Protein AF-A0A4Q3SUB9-F1 (afdb_monomer_lite)

Structure (mmCIF, N/CA/C/O backbone):
data_AF-A0A4Q3SUB9-F1
#
_entry.id   AF-A0A4Q3SUB9-F1
#
loop_
_atom_site.group_PDB
_atom_site.id
_atom_site.type_symbol
_atom_site.label_atom_id
_atom_site.label_alt_id
_atom_site.label_comp_id
_atom_site.label_asym_id
_atom_site.label_entity_id
_atom_site.label_seq_id
_atom_site.pdbx_PDB_ins_code
_atom_site.Cartn_x
_atom_site.Cartn_y
_atom_site.Cartn_z
_atom_site.occupancy
_atom_site.B_iso_or_equiv
_atom_site.auth_seq_id
_atom_site.auth_comp_id
_atom_site.auth_asym_id
_atom_site.auth_atom_id
_atom_site.pdbx_PDB_model_num
ATOM 1 N N . MET A 1 1 ? 3.996 51.047 48.236 1.00 45.16 1 MET A N 1
ATOM 2 C CA . MET A 1 1 ? 3.814 51.320 46.788 1.00 45.16 1 MET A CA 1
ATOM 3 C C . MET A 1 1 ? 5.138 50.957 46.122 1.00 45.16 1 MET A C 1
ATOM 5 O O . MET A 1 1 ? 6.126 51.558 46.493 1.00 45.16 1 MET A O 1
ATOM 9 N N . LYS A 1 2 ? 5.307 49.966 45.251 1.00 44.19 2 LYS A N 1
ATOM 10 C CA . LYS A 1 2 ? 4.454 49.430 44.190 1.00 44.19 2 LYS A CA 1
ATOM 11 C C . LYS A 1 2 ? 4.732 47.926 44.026 1.00 44.19 2 LYS A C 1
ATOM 13 O O . LYS A 1 2 ? 5.796 47.436 44.383 1.00 44.19 2 LYS A O 1
ATOM 18 N N . ASN A 1 3 ? 3.721 47.244 43.515 1.00 47.84 3 ASN A N 1
ATOM 19 C CA . ASN A 1 3 ? 3.549 45.801 43.429 1.00 47.84 3 ASN A CA 1
ATOM 20 C C . ASN A 1 3 ? 4.679 45.105 42.651 1.00 47.84 3 ASN A C 1
ATOM 22 O O . ASN A 1 3 ? 4.920 45.444 41.493 1.00 47.84 3 ASN A O 1
ATOM 26 N N . PHE A 1 4 ? 5.301 44.083 43.245 1.00 48.88 4 PHE A N 1
ATOM 27 C CA . PHE A 1 4 ? 6.042 43.079 42.483 1.00 48.88 4 PHE A CA 1
ATOM 28 C C . PHE A 1 4 ? 5.026 42.153 41.811 1.00 48.88 4 PHE A C 1
ATOM 30 O O . PHE A 1 4 ? 4.472 41.246 42.428 1.00 48.88 4 PHE A O 1
ATOM 37 N N . LEU A 1 5 ? 4.733 42.443 40.546 1.00 51.50 5 LEU A N 1
ATOM 38 C CA . LEU A 1 5 ? 3.922 41.597 39.684 1.00 51.50 5 LEU A CA 1
ATOM 39 C C . LEU A 1 5 ? 4.779 40.389 39.274 1.00 51.50 5 LEU A C 1
ATOM 41 O O . LEU A 1 5 ? 5.570 40.468 38.337 1.00 51.50 5 LEU A O 1
ATOM 45 N N . PHE A 1 6 ? 4.661 39.278 40.002 1.00 51.97 6 PHE A N 1
ATOM 46 C CA . PHE A 1 6 ? 5.194 37.993 39.552 1.00 51.97 6 PHE A CA 1
ATOM 47 C C . PHE A 1 6 ? 4.320 37.507 38.389 1.00 51.97 6 PHE A C 1
ATOM 49 O O . PHE A 1 6 ? 3.254 36.926 38.587 1.00 51.97 6 PHE A O 1
ATOM 56 N N . ALA A 1 7 ? 4.738 37.800 37.159 1.00 54.34 7 ALA A N 1
ATOM 57 C CA . ALA A 1 7 ? 4.148 37.202 35.973 1.00 54.34 7 ALA A CA 1
ATOM 58 C C . ALA A 1 7 ? 4.560 35.723 35.929 1.00 54.34 7 ALA A C 1
ATOM 60 O O . ALA A 1 7 ? 5.681 35.385 35.553 1.00 54.34 7 ALA A O 1
ATOM 61 N N . ALA A 1 8 ? 3.660 34.837 36.355 1.00 55.38 8 ALA A N 1
ATOM 62 C CA . ALA A 1 8 ? 3.804 33.406 36.142 1.00 55.38 8 ALA A CA 1
ATOM 63 C C . ALA A 1 8 ? 3.667 33.124 34.639 1.00 55.38 8 ALA A C 1
ATOM 65 O O . ALA A 1 8 ? 2.566 33.060 34.093 1.00 55.38 8 ALA A O 1
ATOM 66 N N . LEU A 1 9 ? 4.802 32.997 33.955 1.00 53.88 9 LEU A N 1
ATOM 67 C CA . LEU A 1 9 ? 4.865 32.554 32.570 1.00 53.88 9 LEU A CA 1
ATOM 68 C C . LEU A 1 9 ? 4.536 31.052 32.535 1.00 53.88 9 LEU A C 1
ATOM 70 O O . LEU A 1 9 ? 5.416 30.210 32.700 1.00 53.88 9 LEU A O 1
ATOM 74 N N . MET A 1 10 ? 3.260 30.698 32.354 1.00 56.66 10 MET A N 1
ATOM 75 C CA . MET A 1 10 ? 2.884 29.332 31.982 1.00 56.66 10 MET A CA 1
ATOM 76 C C . MET A 1 10 ? 3.443 29.052 30.582 1.00 56.66 10 MET A C 1
ATOM 78 O O . MET A 1 10 ? 2.867 29.469 29.577 1.00 56.66 10 MET A O 1
ATOM 82 N N . LEU A 1 11 ? 4.570 28.341 30.503 1.00 53.56 11 LEU A N 1
ATOM 83 C CA . LEU A 1 11 ? 4.980 27.685 29.267 1.00 53.56 11 LEU A CA 1
ATOM 84 C C . LEU A 1 11 ? 3.947 26.602 28.942 1.00 53.56 11 LEU A C 1
ATOM 86 O O . LEU A 1 11 ? 3.984 25.499 29.486 1.00 53.56 11 LEU A O 1
ATOM 90 N N . ILE A 1 12 ? 3.022 26.911 28.035 1.00 61.25 12 ILE A N 1
ATOM 91 C CA . ILE A 1 12 ? 2.231 25.888 27.355 1.00 61.25 12 ILE A CA 1
ATOM 92 C C . ILE A 1 12 ? 3.190 25.189 26.394 1.00 61.25 12 ILE A C 1
ATOM 94 O O . ILE A 1 12 ? 3.400 25.627 25.262 1.00 61.25 12 ILE A O 1
ATOM 98 N N . VAL A 1 13 ? 3.814 24.109 26.859 1.00 59.62 13 VAL A N 1
ATOM 99 C CA . VAL A 1 13 ? 4.538 23.196 25.979 1.00 59.62 13 VAL A CA 1
ATOM 100 C C . VAL A 1 13 ? 3.480 22.483 25.145 1.00 59.62 13 VAL A C 1
ATOM 102 O O . VAL A 1 13 ? 2.896 21.486 25.565 1.00 59.62 13 VAL A O 1
ATOM 105 N N . ASN A 1 14 ? 3.192 23.015 23.958 1.00 51.56 14 ASN A N 1
ATOM 106 C CA . ASN A 1 14 ? 2.494 22.251 22.936 1.00 51.56 14 ASN A CA 1
ATOM 107 C C . ASN A 1 14 ? 3.422 21.108 22.541 1.00 51.56 14 ASN A C 1
ATOM 109 O O . ASN A 1 14 ? 4.296 21.268 21.692 1.00 51.56 14 ASN A O 1
ATOM 113 N N . ALA A 1 15 ? 3.258 19.959 23.187 1.00 58.09 15 ALA A N 1
ATOM 114 C CA . ALA A 1 15 ? 3.951 18.755 22.792 1.00 58.09 15 ALA A CA 1
ATOM 115 C C . ALA A 1 15 ? 3.359 18.293 21.452 1.00 58.09 15 ALA A C 1
ATOM 117 O O . ALA A 1 15 ? 2.394 17.521 21.385 1.00 58.09 15 ALA A O 1
ATOM 118 N N . LEU A 1 16 ? 3.912 18.841 20.370 1.00 58.25 16 LEU A N 1
ATOM 119 C CA . LEU A 1 16 ? 3.808 18.320 19.016 1.00 58.25 16 LEU A CA 1
ATOM 120 C C . LEU A 1 16 ? 4.454 16.932 19.018 1.00 58.25 16 LEU A C 1
ATOM 122 O O . LEU A 1 16 ? 5.624 16.764 18.701 1.00 58.25 16 LEU A O 1
ATOM 126 N N . HIS A 1 17 ? 3.689 15.932 19.445 1.00 62.91 17 HIS A N 1
ATOM 127 C CA . HIS A 1 17 ? 4.081 14.541 19.310 1.00 62.91 17 HIS A CA 1
ATOM 128 C C . HIS A 1 17 ? 3.865 14.138 17.855 1.00 62.91 17 HIS A C 1
ATOM 130 O O . HIS A 1 17 ? 2.726 13.929 17.423 1.00 62.91 17 HIS A O 1
ATOM 136 N N . SER A 1 18 ? 4.959 14.071 17.101 1.00 70.94 18 SER A N 1
ATOM 137 C CA . SER A 1 18 ? 4.983 13.393 15.809 1.00 70.94 18 SER A CA 1
ATOM 138 C C . SER A 1 18 ? 4.645 11.916 16.000 1.00 70.94 18 SER A C 1
ATOM 140 O O . SER A 1 18 ? 4.958 11.319 17.032 1.00 70.94 18 SER A O 1
ATOM 142 N N . GLN A 1 19 ? 3.982 11.325 15.009 1.00 80.56 19 GLN A N 1
ATOM 143 C CA . GLN A 1 19 ? 3.712 9.894 15.015 1.00 80.56 19 GLN A CA 1
ATOM 144 C C . GLN A 1 19 ? 5.038 9.123 15.027 1.00 80.56 19 GLN A C 1
ATOM 146 O O . GLN A 1 19 ? 5.918 9.386 14.210 1.00 80.56 19 GLN A O 1
ATOM 151 N N . VAL A 1 20 ? 5.176 8.171 15.951 1.00 84.00 20 VAL A N 1
ATOM 152 C CA . VAL A 1 20 ? 6.322 7.258 15.964 1.00 84.00 20 VAL A CA 1
ATOM 153 C C . VAL A 1 20 ? 6.220 6.338 14.750 1.00 84.00 20 VAL A C 1
ATOM 155 O O . VAL A 1 20 ? 5.158 5.771 14.479 1.00 84.00 20 VAL A O 1
ATOM 158 N N . LEU A 1 21 ? 7.322 6.194 14.016 1.00 91.06 21 LEU A N 1
ATOM 159 C CA . LEU A 1 21 ? 7.384 5.369 12.814 1.00 91.06 21 LEU A CA 1
ATOM 160 C C . LEU A 1 21 ? 7.604 3.903 13.200 1.00 91.06 21 LEU A C 1
ATOM 162 O O . LEU A 1 21 ? 8.727 3.415 13.244 1.00 91.06 21 LEU A O 1
ATOM 166 N N . ILE A 1 22 ? 6.514 3.218 13.543 1.00 93.75 22 ILE A N 1
ATOM 167 C CA . ILE A 1 22 ? 6.504 1.773 13.805 1.00 93.75 22 ILE A CA 1
ATOM 168 C C . ILE A 1 22 ? 6.035 1.053 12.541 1.00 93.75 22 ILE A C 1
ATOM 170 O O . ILE A 1 22 ? 4.994 1.411 11.987 1.00 93.75 22 ILE A O 1
ATOM 174 N N . HIS A 1 23 ? 6.762 0.019 12.124 1.00 96.12 23 HIS A N 1
ATOM 175 C CA . HIS A 1 23 ? 6.397 -0.823 10.987 1.00 96.12 23 HIS A CA 1
ATOM 176 C C . HIS A 1 23 ? 5.861 -2.176 11.468 1.00 96.12 23 HIS A C 1
ATOM 178 O O . HIS A 1 23 ? 6.564 -2.947 12.123 1.00 96.12 23 HIS A O 1
ATOM 184 N N . ALA A 1 24 ? 4.597 -2.468 11.171 1.00 96.50 24 ALA A N 1
ATOM 185 C CA . ALA A 1 24 ? 3.970 -3.755 11.443 1.00 96.50 24 ALA A CA 1
ATOM 186 C C . ALA A 1 24 ? 4.285 -4.733 10.299 1.00 96.50 24 ALA A C 1
ATOM 188 O O . ALA A 1 24 ? 3.457 -4.953 9.415 1.00 96.50 24 ALA A O 1
ATOM 189 N N . HIS A 1 25 ? 5.499 -5.294 10.330 1.00 95.06 25 HIS A N 1
ATOM 190 C CA . HIS A 1 25 ? 5.970 -6.275 9.346 1.00 95.06 25 HIS A CA 1
ATOM 191 C C . HIS A 1 25 ? 5.124 -7.544 9.402 1.00 95.06 25 HIS A C 1
ATOM 193 O O . HIS A 1 25 ? 4.857 -8.071 10.498 1.00 95.06 25 HIS A O 1
ATOM 199 N N . ASN A 1 26 ? 4.739 -8.034 8.223 1.00 96.31 26 ASN A N 1
ATOM 200 C CA . ASN A 1 26 ? 3.850 -9.180 8.049 1.00 96.31 26 ASN A CA 1
ATOM 201 C C . ASN A 1 26 ? 2.645 -9.095 8.992 1.00 96.31 26 ASN A C 1
ATOM 203 O O . ASN A 1 26 ? 2.400 -9.983 9.817 1.00 96.31 26 ASN A O 1
ATOM 207 N N . ASP A 1 27 ? 1.921 -7.973 8.943 1.00 98.00 27 ASP A N 1
ATOM 208 C CA . ASP A 1 27 ? 0.797 -7.715 9.847 1.00 98.00 27 ASP A CA 1
ATOM 209 C C . ASP A 1 27 ? -0.276 -8.817 9.746 1.00 98.00 27 ASP A C 1
ATOM 211 O O . ASP A 1 27 ? -0.899 -9.205 10.735 1.00 98.00 27 ASP A O 1
ATOM 215 N N . TYR A 1 28 ? -0.408 -9.409 8.563 1.00 96.62 28 TYR A N 1
ATOM 216 C CA . TYR A 1 28 ? -1.311 -10.514 8.280 1.00 96.62 28 TYR A CA 1
ATOM 217 C C . TYR A 1 28 ? -1.002 -11.786 9.090 1.00 96.62 28 TYR A C 1
ATOM 219 O O . TYR A 1 28 ? -1.871 -12.646 9.223 1.00 96.62 28 TYR A O 1
ATOM 227 N N . GLU A 1 29 ? 0.194 -11.938 9.654 1.00 96.25 29 GLU A N 1
ATOM 228 C CA . GLU A 1 29 ? 0.547 -13.069 10.524 1.00 96.25 29 GLU A CA 1
ATOM 229 C C . GLU A 1 29 ? 0.180 -12.836 11.994 1.00 96.25 29 GLU A C 1
ATOM 231 O O . GLU A 1 29 ? 0.288 -13.746 12.819 1.00 96.25 29 GLU A O 1
ATOM 236 N N . LYS A 1 30 ? -0.239 -11.619 12.361 1.00 95.44 30 LYS A N 1
ATOM 237 C CA . LYS A 1 30 ? -0.593 -11.303 13.748 1.00 95.44 30 LYS A CA 1
ATOM 238 C C . LYS A 1 30 ? -1.980 -11.851 14.092 1.00 95.44 30 LYS A C 1
ATOM 240 O O . LYS A 1 30 ? -2.798 -12.150 13.231 1.00 95.44 30 LYS A O 1
ATOM 245 N N . LYS A 1 31 ? -2.263 -11.950 15.396 1.00 94.06 31 LYS A N 1
ATOM 246 C CA . LYS A 1 31 ? -3.535 -12.485 15.918 1.00 94.06 31 LYS A CA 1
ATOM 247 C C . LYS A 1 31 ? -4.762 -11.667 15.494 1.00 94.06 31 LYS A C 1
ATOM 249 O O . LYS A 1 31 ? -5.818 -12.237 15.250 1.00 94.06 31 LYS A O 1
ATOM 254 N N . GLU A 1 32 ? -4.622 -10.344 15.442 1.00 96.25 32 GLU A N 1
ATOM 255 C CA . GLU A 1 32 ? -5.666 -9.410 15.004 1.00 96.25 32 GLU A CA 1
ATOM 256 C C . GLU A 1 32 ? -5.075 -8.477 13.929 1.00 96.25 32 GLU A C 1
ATOM 258 O O . GLU A 1 32 ? -4.724 -7.335 14.259 1.00 96.25 32 GLU A O 1
ATOM 263 N N . PRO A 1 33 ? -4.900 -8.953 12.676 1.00 97.31 33 PRO A N 1
ATOM 264 C CA . PRO A 1 33 ? -4.365 -8.138 11.587 1.00 97.31 33 PRO A CA 1
ATOM 265 C C . PRO A 1 33 ? -5.158 -6.843 11.432 1.00 97.31 33 PRO A C 1
ATOM 267 O O . PRO A 1 33 ? -6.360 -6.808 11.715 1.00 97.31 33 PRO A O 1
ATOM 270 N N . LEU A 1 34 ? -4.475 -5.781 11.013 1.00 98.56 34 LEU A N 1
ATOM 271 C CA . LEU A 1 34 ? -4.928 -4.395 10.935 1.00 98.56 34 LEU A CA 1
ATOM 272 C C . LEU A 1 34 ? -5.297 -3.776 12.293 1.00 98.56 34 LEU A C 1
ATOM 274 O O . LEU A 1 34 ? -4.789 -2.715 12.655 1.00 98.56 34 LEU A O 1
ATOM 278 N N . PHE A 1 35 ? -6.186 -4.400 13.064 1.00 98.19 35 PHE A N 1
ATOM 279 C CA . PHE A 1 35 ? -6.719 -3.830 14.299 1.00 98.19 35 PHE A CA 1
ATOM 280 C C . PHE A 1 35 ? -5.658 -3.694 15.387 1.00 98.19 35 PHE A C 1
ATOM 282 O O . PHE A 1 35 ? -5.642 -2.680 16.089 1.00 98.19 35 PHE A O 1
ATOM 289 N N . ASN A 1 36 ? -4.761 -4.675 15.530 1.00 96.69 36 ASN A N 1
ATOM 290 C CA . ASN A 1 36 ? -3.652 -4.570 16.473 1.00 96.69 36 ASN A CA 1
ATOM 291 C C . ASN A 1 36 ? -2.681 -3.454 16.062 1.00 96.69 36 ASN A C 1
ATOM 293 O O . ASN A 1 36 ? -2.286 -2.649 16.905 1.00 96.69 36 ASN A O 1
ATOM 297 N N . ALA A 1 37 ? -2.345 -3.357 14.773 1.00 97.50 37 ALA A N 1
ATOM 298 C CA . ALA A 1 37 ? -1.484 -2.301 14.249 1.00 97.50 37 ALA A CA 1
ATOM 299 C C . ALA A 1 37 ? -2.087 -0.903 14.479 1.00 97.50 37 ALA A C 1
ATOM 301 O O . ALA A 1 37 ? -1.418 -0.024 15.022 1.00 97.50 37 ALA A O 1
ATOM 302 N N . ILE A 1 38 ? -3.378 -0.720 14.187 1.00 97.31 38 ILE A N 1
ATOM 303 C CA . ILE A 1 38 ? -4.100 0.541 14.417 1.00 97.31 38 ILE A CA 1
ATOM 304 C C . ILE A 1 38 ? -4.166 0.897 15.904 1.00 97.31 38 ILE A C 1
ATOM 306 O O . ILE A 1 38 ? -3.927 2.047 16.277 1.00 97.31 38 ILE A O 1
ATOM 310 N N . ARG A 1 39 ? -4.457 -0.077 16.776 1.00 95.50 39 ARG A N 1
ATOM 311 C CA . ARG A 1 39 ? -4.525 0.128 18.233 1.00 95.50 39 ARG A CA 1
ATOM 312 C C . ARG A 1 39 ? -3.190 0.606 18.802 1.00 95.50 39 ARG A C 1
ATOM 314 O O . ARG A 1 39 ? -3.177 1.472 19.672 1.00 95.50 39 ARG A O 1
ATOM 321 N N . ASN A 1 40 ? -2.091 0.077 18.272 1.00 94.69 40 ASN A N 1
ATOM 322 C CA . ASN A 1 40 ? -0.727 0.445 18.652 1.00 94.69 40 ASN A CA 1
ATOM 323 C C . ASN A 1 40 ? -0.150 1.598 17.814 1.00 94.69 40 ASN A C 1
ATOM 325 O O . ASN A 1 40 ? 1.026 1.923 17.950 1.00 94.69 40 ASN A O 1
ATOM 329 N N . LYS A 1 41 ? -0.969 2.240 16.972 1.00 95.50 41 LYS A N 1
ATOM 330 C CA . LYS A 1 41 ? -0.593 3.380 16.126 1.00 95.50 41 LYS A CA 1
ATOM 331 C C . LYS A 1 41 ? 0.609 3.107 15.211 1.00 95.50 41 LYS A C 1
ATOM 333 O O . LYS A 1 41 ? 1.409 4.011 14.961 1.00 95.50 41 LYS A O 1
ATOM 338 N N . ALA A 1 42 ? 0.711 1.889 14.677 1.00 96.88 42 ALA A N 1
ATOM 339 C CA . ALA A 1 42 ? 1.722 1.547 13.681 1.00 96.88 42 ALA A CA 1
ATOM 340 C C . ALA A 1 42 ? 1.637 2.504 12.487 1.00 96.88 42 ALA A C 1
ATOM 342 O O . ALA A 1 42 ? 0.549 2.766 11.969 1.00 96.88 42 ALA A O 1
ATOM 343 N N . PHE A 1 43 ? 2.774 3.063 12.086 1.00 96.62 43 PHE A N 1
ATOM 344 C CA . PHE A 1 43 ? 2.859 3.962 10.943 1.00 96.62 43 PHE A CA 1
ATOM 345 C C . PHE A 1 43 ? 2.669 3.216 9.633 1.00 96.62 43 PHE A C 1
ATOM 347 O O . PHE A 1 43 ? 1.825 3.621 8.842 1.00 96.62 43 PHE A O 1
ATOM 354 N N . ALA A 1 44 ? 3.393 2.121 9.443 1.00 97.94 44 ALA A N 1
ATOM 355 C CA . ALA A 1 44 ? 3.291 1.282 8.262 1.00 97.94 44 ALA A CA 1
ATOM 356 C C . ALA A 1 44 ? 2.712 -0.082 8.646 1.00 97.94 44 ALA A C 1
ATOM 358 O O . ALA A 1 44 ? 3.077 -0.652 9.675 1.00 97.94 44 ALA A O 1
ATOM 359 N N . ILE A 1 45 ? 1.775 -0.573 7.842 1.00 98.75 45 ILE A N 1
ATOM 360 C CA . ILE A 1 45 ? 1.100 -1.861 8.013 1.00 98.75 45 ILE A CA 1
ATOM 361 C C . ILE A 1 45 ? 1.322 -2.641 6.727 1.00 98.75 45 ILE A C 1
ATOM 363 O O . ILE A 1 45 ? 0.881 -2.189 5.675 1.00 98.75 45 ILE A O 1
ATOM 367 N N . GLU A 1 46 ? 2.027 -3.765 6.797 1.00 98.75 46 GLU A N 1
ATOM 368 C CA . GLU A 1 46 ? 2.499 -4.479 5.609 1.00 98.75 46 GLU A CA 1
ATOM 369 C C . GLU A 1 46 ? 1.686 -5.736 5.309 1.00 98.75 46 GLU A C 1
ATOM 371 O O . GLU A 1 46 ? 1.429 -6.562 6.193 1.00 98.75 46 GLU A O 1
ATOM 376 N N . ALA A 1 47 ? 1.318 -5.878 4.036 1.00 98.75 47 ALA A N 1
ATOM 377 C CA . ALA A 1 47 ? 0.673 -7.049 3.475 1.00 98.75 47 ALA A CA 1
ATOM 378 C C . ALA A 1 47 ? 1.429 -7.543 2.237 1.00 98.75 47 ALA A C 1
ATOM 380 O O . ALA A 1 47 ? 1.477 -6.851 1.219 1.00 98.75 47 ALA A O 1
ATOM 381 N N . ASP A 1 48 ? 1.934 -8.772 2.324 1.00 98.81 48 ASP A N 1
ATOM 382 C CA . ASP A 1 48 ? 2.495 -9.507 1.194 1.00 98.81 48 ASP A CA 1
ATOM 383 C C . ASP A 1 48 ? 1.368 -9.975 0.283 1.00 98.81 48 ASP A C 1
ATOM 385 O O . ASP A 1 48 ? 0.439 -10.637 0.757 1.00 98.81 48 ASP A O 1
ATOM 389 N N . VAL A 1 49 ? 1.433 -9.654 -1.009 1.00 98.81 49 VAL A N 1
ATOM 390 C CA . VAL A 1 49 ? 0.371 -9.993 -1.957 1.00 98.81 49 VAL A CA 1
ATOM 391 C C . VAL A 1 49 ? 0.856 -10.739 -3.194 1.00 98.81 49 VAL A C 1
ATOM 393 O O . VAL A 1 49 ? 1.857 -10.399 -3.821 1.00 98.81 49 VAL A O 1
ATOM 396 N N . TYR A 1 50 ? 0.049 -11.715 -3.603 1.00 98.69 50 TYR A N 1
ATOM 397 C CA . TYR A 1 50 ? 0.112 -12.370 -4.905 1.00 98.69 50 TYR A CA 1
ATOM 398 C C . TYR A 1 50 ? -1.152 -12.055 -5.701 1.00 98.69 50 TYR A C 1
ATOM 400 O O . TYR A 1 50 ? -2.260 -12.119 -5.165 1.00 98.69 50 TYR A O 1
ATOM 408 N N . LEU A 1 51 ? -1.012 -11.787 -6.999 1.00 98.50 51 LEU A N 1
ATOM 409 C CA . LEU A 1 51 ? -2.153 -11.769 -7.910 1.00 98.50 51 LEU A CA 1
ATOM 410 C C . LEU A 1 51 ? -2.485 -13.207 -8.338 1.00 98.50 51 LEU A C 1
ATOM 412 O O . LEU A 1 51 ? -1.688 -13.865 -9.003 1.00 98.50 51 LEU A O 1
ATOM 416 N N . VAL A 1 52 ? -3.666 -13.699 -7.968 1.00 98.00 52 VAL A N 1
ATOM 417 C CA . VAL A 1 52 ? -4.156 -15.037 -8.338 1.00 98.00 52 VAL A CA 1
ATOM 418 C C . VAL A 1 52 ? -5.599 -14.922 -8.807 1.00 98.00 52 VAL A C 1
ATOM 420 O O . VAL A 1 52 ? -6.443 -14.392 -8.087 1.00 98.00 52 VAL A O 1
ATOM 423 N N . ASP A 1 53 ? -5.875 -15.376 -10.032 1.00 95.69 53 ASP A N 1
ATOM 424 C CA . ASP A 1 53 ? -7.212 -15.375 -10.646 1.00 95.69 53 ASP A CA 1
ATOM 425 C C . ASP A 1 53 ? -7.947 -14.023 -10.525 1.00 95.69 53 ASP A C 1
ATOM 427 O O . ASP A 1 53 ? -9.136 -13.947 -10.210 1.00 95.69 53 ASP A O 1
ATOM 431 N N . GLY A 1 54 ? -7.209 -12.926 -10.739 1.00 96.38 54 GLY A N 1
ATOM 432 C CA . GLY A 1 54 ? -7.735 -11.557 -10.679 1.00 96.38 54 GLY A CA 1
ATOM 433 C C . GLY A 1 54 ? -7.969 -11.007 -9.267 1.00 96.38 54 GLY A C 1
ATOM 434 O O . GLY A 1 54 ? -8.579 -9.948 -9.123 1.00 96.38 54 GLY A O 1
ATOM 435 N N . LYS A 1 55 ? -7.500 -11.695 -8.220 1.00 97.81 55 LYS A N 1
ATOM 436 C CA . LYS A 1 55 ? -7.602 -11.264 -6.819 1.00 97.81 55 LYS A CA 1
ATOM 437 C C . LYS A 1 55 ? -6.221 -11.092 -6.197 1.00 97.81 55 LYS A C 1
ATOM 439 O O . LYS A 1 55 ? -5.312 -11.872 -6.461 1.00 97.81 55 LYS A O 1
ATOM 444 N N . LEU A 1 56 ? -6.086 -10.090 -5.332 1.00 98.62 56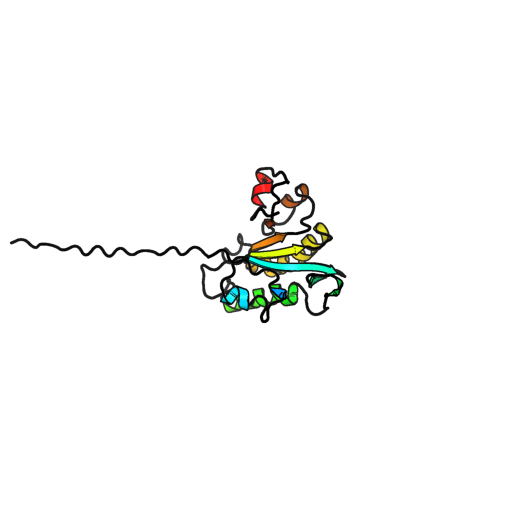 LEU A N 1
ATOM 445 C CA . LEU A 1 56 ? -4.892 -9.901 -4.508 1.00 98.62 56 LEU A CA 1
ATOM 446 C C . LEU A 1 56 ? -5.017 -10.755 -3.242 1.00 98.62 56 LEU A C 1
ATOM 448 O O . LEU A 1 56 ? -5.805 -10.441 -2.346 1.00 98.62 56 LEU A O 1
ATOM 452 N N . MET A 1 57 ? -4.268 -11.852 -3.208 1.00 98.75 57 MET A N 1
ATOM 453 C CA . MET A 1 57 ? -4.217 -12.827 -2.120 1.00 98.75 57 MET A CA 1
ATOM 454 C C . MET A 1 57 ? -3.090 -12.474 -1.156 1.00 98.75 57 MET A C 1
ATOM 456 O O . MET A 1 57 ? -1.990 -12.187 -1.612 1.00 98.75 57 MET A O 1
ATOM 460 N N . VAL A 1 58 ? -3.349 -12.525 0.151 1.00 98.75 58 VAL A N 1
ATOM 461 C CA . VAL A 1 58 ? -2.380 -12.164 1.193 1.00 98.75 58 VAL A CA 1
ATOM 462 C C . VAL A 1 58 ? -1.687 -13.412 1.733 1.00 98.75 58 VAL A C 1
ATOM 464 O O . VAL A 1 58 ? -2.332 -14.244 2.378 1.00 98.75 58 VAL A O 1
ATOM 467 N N . ALA A 1 59 ? -0.385 -13.536 1.485 1.00 97.62 59 ALA A N 1
ATOM 468 C CA . ALA A 1 59 ? 0.464 -14.617 1.986 1.00 97.62 59 ALA A CA 1
ATOM 469 C C . ALA A 1 59 ? 1.948 -14.288 1.772 1.00 97.62 59 ALA A C 1
ATOM 471 O O . ALA A 1 59 ? 2.279 -13.623 0.796 1.00 97.62 59 ALA A O 1
ATOM 472 N N . HIS A 1 60 ? 2.828 -14.829 2.621 1.00 97.06 60 HIS A N 1
ATOM 473 C CA . HIS A 1 60 ? 4.277 -14.735 2.420 1.00 97.06 60 HIS A CA 1
ATOM 474 C C . HIS A 1 60 ? 4.735 -15.614 1.247 1.00 97.06 60 HIS A C 1
ATOM 476 O O . HIS A 1 60 ? 5.230 -15.128 0.228 1.00 97.06 60 HIS A O 1
ATOM 482 N N . ASP A 1 61 ? 4.478 -16.922 1.355 1.00 96.06 61 ASP A N 1
ATOM 483 C CA . ASP A 1 61 ? 4.743 -17.902 0.309 1.00 96.06 61 ASP A CA 1
ATOM 484 C C . ASP A 1 61 ? 3.469 -18.209 -0.486 1.00 96.06 61 ASP A C 1
ATOM 486 O O . ASP A 1 61 ? 2.378 -18.372 0.068 1.00 96.06 61 ASP A O 1
ATOM 490 N N . ARG A 1 62 ? 3.613 -18.431 -1.798 1.00 95.31 62 ARG A N 1
ATOM 491 C CA . ARG A 1 62 ? 2.491 -18.796 -2.683 1.00 95.31 62 ARG A CA 1
ATOM 492 C C . ARG A 1 62 ? 1.743 -20.066 -2.242 1.00 95.31 62 ARG A C 1
ATOM 494 O O . ARG A 1 62 ? 0.552 -20.196 -2.512 1.00 95.31 62 ARG A O 1
ATOM 501 N N . LYS A 1 63 ? 2.426 -21.000 -1.569 1.00 96.56 63 LYS A N 1
ATOM 502 C CA . LYS A 1 63 ? 1.841 -22.252 -1.045 1.00 96.56 63 LYS A CA 1
ATOM 503 C C . LYS A 1 63 ? 0.902 -22.027 0.152 1.00 96.56 63 LYS A C 1
ATOM 505 O O . LYS A 1 63 ? 0.057 -22.874 0.414 1.00 96.56 63 LYS A O 1
ATOM 510 N N . ASP A 1 64 ? 1.043 -20.896 0.846 1.00 95.94 64 ASP A N 1
ATOM 511 C CA . ASP A 1 64 ? 0.285 -20.563 2.058 1.00 95.94 64 ASP A CA 1
ATOM 512 C C . ASP A 1 64 ? -0.972 -19.733 1.758 1.00 95.94 64 ASP A C 1
ATOM 514 O O . ASP A 1 64 ? -1.685 -19.312 2.675 1.00 95.94 64 ASP A O 1
ATOM 518 N N . ILE A 1 65 ? -1.260 -19.499 0.472 1.00 97.31 65 ILE A N 1
ATOM 519 C CA . ILE A 1 65 ? -2.452 -18.785 0.019 1.00 97.31 65 ILE A CA 1
ATOM 520 C C . ILE A 1 65 ? -3.704 -19.513 0.496 1.00 97.31 65 ILE A C 1
ATOM 522 O O . ILE A 1 65 ? -3.900 -20.703 0.248 1.00 97.31 65 ILE A O 1
ATOM 526 N N . ARG A 1 66 ? -4.594 -18.748 1.130 1.00 96.88 66 ARG A N 1
ATOM 527 C CA . ARG A 1 66 ? -5.916 -19.218 1.539 1.00 96.88 66 ARG A CA 1
ATOM 528 C C . ARG A 1 66 ? -7.000 -18.388 0.853 1.00 96.88 66 ARG A C 1
ATOM 530 O O . ARG A 1 66 ? -6.876 -17.161 0.857 1.00 96.88 66 ARG A O 1
ATOM 537 N N . PRO A 1 67 ? -8.050 -19.001 0.274 1.00 94.94 67 PRO A N 1
ATOM 538 C CA . PRO A 1 67 ? -9.075 -18.284 -0.492 1.00 94.94 67 PRO A CA 1
ATOM 539 C C . PRO A 1 67 ? -9.759 -17.134 0.261 1.00 94.94 67 PRO A C 1
ATOM 541 O O . PRO A 1 67 ? -10.157 -16.144 -0.351 1.00 94.94 67 PRO A O 1
ATOM 544 N N . GLU A 1 68 ? -9.886 -17.245 1.582 1.00 96.19 68 GLU A N 1
ATOM 545 C CA . GLU A 1 68 ? -10.493 -16.241 2.456 1.00 96.19 68 GLU A CA 1
ATOM 546 C C . GLU A 1 68 ? -9.570 -15.049 2.762 1.00 96.19 68 GLU A C 1
ATOM 548 O O . GLU A 1 68 ? -10.040 -13.976 3.144 1.00 96.19 68 GLU A O 1
ATOM 553 N N . ARG A 1 69 ? -8.255 -15.200 2.564 1.00 97.75 69 ARG A N 1
ATOM 554 C CA . ARG A 1 69 ? -7.238 -14.191 2.885 1.00 97.75 69 ARG A CA 1
ATOM 555 C C . ARG A 1 69 ? -6.932 -13.316 1.676 1.00 97.75 69 ARG A C 1
ATOM 557 O O . ARG A 1 69 ? -5.861 -13.389 1.083 1.00 97.75 69 ARG A O 1
ATOM 564 N N . THR A 1 70 ? -7.893 -12.482 1.298 1.00 98.56 70 THR A N 1
ATOM 565 C CA . THR A 1 70 ? -7.699 -11.462 0.254 1.00 98.56 70 THR A CA 1
ATOM 566 C C . THR A 1 70 ? -7.322 -10.115 0.865 1.00 98.56 70 THR A C 1
ATOM 568 O O . THR A 1 70 ? -7.719 -9.812 1.991 1.00 98.56 70 THR A O 1
ATOM 571 N N . LEU A 1 71 ? -6.625 -9.261 0.110 1.00 98.62 71 LEU A N 1
ATOM 572 C CA . LEU A 1 71 ? -6.331 -7.886 0.531 1.00 98.62 71 LEU A CA 1
ATOM 573 C C . LEU A 1 71 ? -7.628 -7.107 0.819 1.00 98.62 71 LEU A C 1
ATOM 575 O O . LEU A 1 71 ? -7.686 -6.325 1.766 1.00 98.62 71 LEU A O 1
ATOM 579 N N . GLN A 1 72 ? -8.687 -7.369 0.041 1.00 98.06 72 GLN A N 1
ATOM 580 C CA . GLN A 1 72 ? -10.013 -6.786 0.256 1.00 98.06 72 GLN A CA 1
ATOM 581 C C . GLN A 1 72 ? -10.555 -7.141 1.646 1.00 98.06 72 GLN A C 1
ATOM 583 O O . GLN A 1 72 ? -10.817 -6.247 2.444 1.00 98.06 72 GLN A O 1
ATOM 588 N N . ALA A 1 73 ? -10.660 -8.438 1.948 1.00 98.06 73 ALA A N 1
ATOM 589 C CA . ALA A 1 73 ? -11.268 -8.922 3.184 1.00 98.06 73 ALA A CA 1
ATOM 590 C C . ALA A 1 73 ? -10.418 -8.609 4.424 1.00 98.06 73 ALA A C 1
ATOM 592 O O . ALA A 1 73 ? -10.959 -8.321 5.489 1.00 98.06 73 ALA A O 1
ATOM 593 N N . MET A 1 74 ? -9.089 -8.671 4.299 1.00 98.44 74 MET A N 1
ATOM 594 C CA . MET A 1 74 ? -8.181 -8.475 5.431 1.00 98.44 74 MET A CA 1
ATOM 595 C C . MET A 1 74 ? -7.912 -7.000 5.745 1.00 98.44 74 MET A C 1
ATOM 597 O O . MET A 1 74 ? -7.705 -6.667 6.910 1.00 98.44 74 MET A O 1
ATOM 601 N N . TYR A 1 75 ? -7.916 -6.121 4.736 1.00 98.44 75 TYR A N 1
ATOM 602 C CA . TYR A 1 75 ? -7.477 -4.732 4.899 1.00 98.44 75 TYR A CA 1
ATOM 603 C C . TYR A 1 75 ? -8.499 -3.714 4.406 1.00 98.44 75 TYR A C 1
ATOM 605 O O . TYR A 1 75 ? -8.891 -2.844 5.180 1.00 98.44 75 TYR A O 1
ATOM 613 N N . LEU A 1 76 ? -8.960 -3.801 3.156 1.00 98.06 76 LEU A N 1
ATOM 614 C CA . LEU A 1 76 ? -9.772 -2.724 2.578 1.00 98.06 76 LEU A CA 1
ATOM 615 C C . LEU A 1 76 ? -11.183 -2.638 3.188 1.00 98.06 76 LEU A C 1
ATOM 617 O O . LEU A 1 76 ? -11.583 -1.553 3.605 1.00 98.06 76 LEU A O 1
ATOM 621 N N . ASP A 1 77 ? -11.909 -3.755 3.321 1.00 97.75 77 ASP A N 1
ATOM 622 C CA . ASP A 1 77 ? -13.253 -3.765 3.932 1.00 97.75 77 ASP A CA 1
ATOM 623 C C . ASP A 1 77 ? -13.220 -3.361 5.424 1.00 97.75 77 ASP A C 1
ATOM 625 O O . ASP A 1 77 ? -14.048 -2.545 5.863 1.00 97.75 77 ASP A O 1
ATOM 629 N N . PRO A 1 78 ? -12.264 -3.857 6.240 1.00 98.12 78 PRO A N 1
ATOM 630 C CA . PRO A 1 78 ? -12.118 -3.388 7.614 1.00 98.12 78 PRO A CA 1
ATOM 631 C C . PRO A 1 78 ? -11.736 -1.905 7.716 1.00 98.12 78 PRO A C 1
ATOM 633 O O . PRO A 1 78 ? -12.264 -1.200 8.581 1.00 98.12 78 PRO A O 1
ATOM 636 N N . LEU A 1 79 ? -10.862 -1.399 6.836 1.00 98.31 79 LEU A N 1
ATOM 637 C CA . LEU A 1 79 ? -10.527 0.025 6.784 1.00 98.31 79 LEU A CA 1
ATOM 638 C C . LEU A 1 79 ? -11.766 0.862 6.467 1.00 98.31 79 LEU A C 1
ATOM 640 O O . LEU A 1 79 ? -12.057 1.804 7.201 1.00 98.31 79 LEU A O 1
ATOM 644 N N . ASP A 1 80 ? -12.549 0.488 5.460 1.00 97.62 80 ASP A N 1
ATOM 645 C CA . ASP A 1 80 ? -13.807 1.161 5.128 1.00 97.62 80 ASP A CA 1
ATOM 646 C C . ASP A 1 80 ? -14.758 1.246 6.326 1.00 97.62 80 ASP A C 1
ATOM 648 O O . ASP A 1 80 ? -15.329 2.307 6.613 1.00 97.62 80 ASP A O 1
ATOM 652 N N . SER A 1 81 ? -14.866 0.150 7.077 1.00 97.94 81 SER A N 1
ATOM 653 C CA . SER A 1 81 ? -15.663 0.084 8.302 1.00 97.94 81 SER A CA 1
ATOM 654 C C . SER A 1 81 ? -15.148 1.049 9.377 1.00 97.94 81 SER A C 1
ATOM 656 O O . SER A 1 81 ? -15.939 1.723 10.046 1.00 97.94 81 SER A O 1
ATOM 658 N N . LEU A 1 82 ? -13.827 1.180 9.525 1.00 98.38 82 LEU A N 1
ATOM 659 C CA . LEU A 1 82 ? -13.210 2.142 10.441 1.00 98.38 82 LEU A CA 1
ATOM 660 C C . LEU A 1 82 ? -13.456 3.591 10.003 1.00 98.38 82 LEU A C 1
ATOM 662 O O . LEU A 1 82 ? -13.838 4.409 10.841 1.00 98.38 82 LEU A O 1
ATOM 666 N N . PHE A 1 83 ? -13.333 3.902 8.708 1.00 98.19 83 PHE A N 1
ATOM 667 C CA . PHE A 1 83 ? -13.639 5.231 8.166 1.00 98.19 83 PHE A CA 1
ATOM 668 C C . PHE A 1 83 ? -15.098 5.627 8.394 1.00 98.19 83 PHE A C 1
ATOM 670 O O . PHE A 1 83 ? -15.367 6.773 8.772 1.00 98.19 83 PHE A O 1
ATOM 677 N N . ALA A 1 84 ? -16.036 4.694 8.218 1.00 97.31 84 ALA A N 1
ATOM 678 C CA . ALA A 1 84 ? -17.443 4.918 8.531 1.00 97.31 84 ALA A CA 1
ATOM 679 C C . ALA A 1 84 ? -17.644 5.179 10.034 1.00 97.31 84 ALA A C 1
ATOM 681 O O . ALA A 1 84 ? -18.249 6.182 10.420 1.00 97.31 84 ALA A O 1
ATOM 682 N N . LYS A 1 85 ? -17.063 4.329 10.891 1.00 98.00 85 LYS A N 1
ATOM 683 C CA . LYS A 1 85 ? -17.170 4.424 12.354 1.00 98.00 85 LYS A CA 1
ATOM 684 C C . LYS A 1 85 ? -16.582 5.719 12.918 1.00 98.00 85 LYS A C 1
ATOM 686 O O . LYS A 1 85 ? -17.164 6.322 13.818 1.00 98.00 85 LYS A O 1
ATOM 691 N N . HIS A 1 86 ? -15.436 6.157 12.404 1.00 97.81 86 HIS A N 1
ATOM 692 C CA . HIS A 1 86 ? -14.687 7.301 12.929 1.00 97.81 86 HIS A CA 1
ATOM 693 C C . HIS A 1 86 ? -14.842 8.577 12.092 1.00 97.81 86 HIS A C 1
ATOM 695 O O . HIS A 1 86 ? -14.109 9.550 12.303 1.00 97.81 86 HIS A O 1
ATOM 701 N N . LYS A 1 87 ? -15.847 8.612 11.206 1.00 96.19 87 LYS A N 1
ATOM 702 C CA . LYS A 1 87 ? -16.244 9.788 10.418 1.00 96.19 87 LYS A CA 1
ATOM 703 C C . LYS A 1 87 ? -15.070 10.355 9.611 1.00 96.19 87 LYS A C 1
ATOM 705 O O . LYS A 1 87 ? -14.648 11.492 9.822 1.00 96.19 87 LYS A O 1
ATOM 710 N N . GLY A 1 88 ? -14.521 9.535 8.716 1.00 96.50 88 GLY A N 1
ATOM 711 C CA . GLY A 1 88 ? -13.483 9.949 7.768 1.00 96.50 88 GLY A CA 1
ATOM 712 C C . GLY A 1 88 ? -12.037 9.715 8.220 1.00 96.50 88 GLY A C 1
ATOM 713 O O . GLY A 1 88 ? -11.134 10.283 7.619 1.00 96.50 88 GLY A O 1
ATOM 714 N N . SER A 1 89 ? -11.785 8.898 9.244 1.00 97.69 89 SER A N 1
ATOM 715 C CA . SER A 1 89 ? -10.431 8.464 9.635 1.00 97.69 89 SER A CA 1
ATOM 716 C C . SER A 1 89 ? -10.439 7.015 10.113 1.00 97.69 89 SER A C 1
ATOM 718 O O . SER A 1 89 ? -11.498 6.464 10.372 1.00 97.69 89 SER A O 1
ATOM 720 N N . VAL A 1 90 ? -9.270 6.402 10.289 1.00 97.62 90 VAL A N 1
ATOM 721 C CA . VAL A 1 90 ? -9.166 5.018 10.792 1.00 97.62 90 VAL A CA 1
ATOM 722 C C . VAL A 1 90 ? -9.397 4.880 12.303 1.00 97.62 90 VAL A C 1
ATOM 724 O O . VAL A 1 90 ? -9.639 3.785 12.801 1.00 97.62 90 VAL A O 1
ATOM 727 N N . SER A 1 91 ? -9.311 5.976 13.060 1.00 96.81 91 SER A N 1
ATOM 728 C CA . SER A 1 91 ? -9.520 5.994 14.512 1.00 96.81 91 SER A CA 1
ATOM 729 C C . SER A 1 91 ? -10.034 7.359 14.986 1.00 96.81 91 SER A C 1
ATOM 731 O O . SER A 1 91 ? -10.141 8.305 14.201 1.00 96.81 91 SER A O 1
ATOM 733 N N . ALA A 1 92 ? -10.358 7.481 16.277 1.00 95.19 92 ALA A N 1
ATOM 734 C CA . ALA A 1 92 ? -10.723 8.762 16.889 1.00 95.19 92 ALA A CA 1
ATOM 735 C C . ALA A 1 92 ? -9.544 9.755 16.962 1.00 95.19 92 ALA A C 1
ATOM 737 O O . ALA A 1 92 ? -9.768 10.961 17.064 1.00 95.19 92 ALA A O 1
ATOM 738 N N . ASP A 1 93 ? -8.303 9.265 16.887 1.00 93.19 93 ASP A N 1
ATOM 739 C CA . ASP A 1 93 ? -7.104 10.096 16.884 1.00 93.19 93 ASP A CA 1
ATOM 740 C C . ASP A 1 93 ? -6.907 10.733 15.503 1.00 93.19 93 ASP A C 1
ATOM 742 O O . ASP A 1 93 ? -6.474 10.091 14.547 1.00 93.19 93 ASP A O 1
ATOM 746 N N . LYS A 1 94 ? -7.208 12.030 15.401 1.00 90.50 94 LYS A N 1
ATOM 747 C CA . LYS A 1 94 ? -7.103 12.798 14.152 1.00 90.50 94 LYS A CA 1
ATOM 748 C C . LYS A 1 94 ? -5.664 13.181 13.777 1.00 90.50 94 LYS A C 1
ATOM 750 O O . LYS A 1 94 ? -5.466 13.915 12.813 1.00 90.50 94 LYS A O 1
ATOM 755 N N . LYS A 1 95 ? -4.660 12.687 14.507 1.00 91.38 95 LYS A N 1
ATOM 756 C CA . LYS A 1 95 ? -3.240 12.796 14.140 1.00 91.38 95 LYS A CA 1
ATOM 757 C C . LYS A 1 95 ? -2.681 11.497 13.559 1.00 91.38 95 LYS A C 1
ATOM 759 O O . LYS A 1 95 ? -1.644 11.541 12.909 1.00 91.38 95 LYS A O 1
ATOM 764 N N . TYR A 1 96 ? -3.360 10.367 13.762 1.00 95.12 96 TYR A N 1
ATOM 765 C CA . TYR A 1 96 ? -2.902 9.060 13.299 1.00 95.12 96 TYR A CA 1
ATOM 766 C C . TYR A 1 96 ? -3.258 8.829 11.825 1.00 95.12 96 TYR A C 1
ATOM 768 O O . TYR A 1 96 ? -4.437 8.820 11.461 1.00 95.12 96 TYR A O 1
ATOM 776 N N . LYS A 1 97 ? -2.237 8.647 10.978 1.00 95.38 97 LYS A N 1
ATOM 777 C CA . LYS A 1 97 ? -2.388 8.482 9.524 1.00 95.38 97 LYS A CA 1
ATOM 778 C C . LYS A 1 97 ? -1.511 7.327 9.028 1.00 95.38 97 LYS A C 1
ATOM 780 O O . LYS A 1 97 ? -0.366 7.569 8.648 1.00 95.38 97 LYS A O 1
ATOM 785 N N . PRO A 1 98 ? -2.007 6.080 9.047 1.00 97.62 98 PRO A N 1
ATOM 786 C CA . PRO A 1 98 ? -1.193 4.950 8.636 1.00 97.62 98 PRO A CA 1
ATOM 787 C C . PRO A 1 98 ? -0.957 4.912 7.124 1.00 97.62 98 PRO A C 1
ATOM 789 O O . PRO A 1 98 ? -1.682 5.521 6.325 1.00 97.62 98 PRO A O 1
ATOM 792 N N . VAL A 1 99 ? 0.069 4.153 6.769 1.00 98.38 99 VAL A N 1
ATOM 793 C CA . VAL A 1 99 ? 0.430 3.708 5.430 1.00 98.38 99 VAL A CA 1
ATOM 794 C C . VAL A 1 99 ? 0.109 2.216 5.348 1.00 98.38 99 VAL A C 1
ATOM 796 O O . VAL A 1 99 ? 0.502 1.450 6.229 1.00 98.38 99 VAL A O 1
ATOM 799 N N . LEU A 1 100 ? -0.607 1.804 4.306 1.00 98.75 100 LEU A N 1
ATOM 800 C CA . LEU A 1 100 ? -0.742 0.396 3.944 1.00 98.75 100 LEU A CA 1
ATOM 801 C C . LEU A 1 100 ? 0.338 0.080 2.911 1.00 98.75 100 LEU A C 1
ATOM 803 O O . LEU A 1 100 ? 0.292 0.592 1.790 1.00 98.75 100 LEU A O 1
ATOM 807 N N . VAL A 1 101 ? 1.305 -0.739 3.310 1.00 98.88 101 VAL A N 1
ATOM 808 C CA . VAL A 1 101 ? 2.355 -1.256 2.435 1.00 98.88 101 VAL A CA 1
ATOM 809 C C . VAL A 1 101 ? 1.820 -2.511 1.763 1.00 98.88 101 VAL A C 1
ATOM 811 O O . VAL A 1 101 ? 1.519 -3.501 2.427 1.00 98.88 101 VAL A O 1
ATOM 814 N N . VAL A 1 102 ? 1.654 -2.442 0.450 1.00 98.81 102 VAL A N 1
ATOM 815 C CA . VAL A 1 102 ? 1.289 -3.574 -0.396 1.00 98.81 102 VAL A CA 1
ATOM 816 C C . VAL A 1 102 ? 2.587 -4.084 -1.015 1.00 98.81 102 VAL A C 1
ATOM 818 O O . VAL A 1 102 ? 3.059 -3.521 -2.004 1.00 98.81 102 VAL A O 1
ATOM 821 N N . ASP A 1 103 ? 3.187 -5.096 -0.388 1.00 98.75 103 ASP A N 1
ATOM 822 C CA . ASP A 1 103 ? 4.405 -5.741 -0.881 1.00 98.75 103 ASP A CA 1
ATOM 823 C C . ASP A 1 103 ? 4.028 -6.784 -1.940 1.00 98.75 103 ASP A C 1
ATOM 825 O O . ASP A 1 103 ? 3.504 -7.860 -1.643 1.00 98.75 103 ASP A O 1
ATOM 829 N N . ILE A 1 104 ? 4.215 -6.428 -3.209 1.00 98.81 104 ILE A N 1
ATOM 830 C CA . ILE A 1 104 ? 3.804 -7.262 -4.333 1.00 98.81 104 ILE A CA 1
ATOM 831 C C . ILE A 1 104 ? 4.896 -8.288 -4.614 1.00 98.81 104 ILE A C 1
ATOM 833 O O . ILE A 1 104 ? 6.001 -7.945 -5.020 1.00 98.81 104 ILE A O 1
ATOM 837 N N . LYS A 1 105 ? 4.573 -9.574 -4.479 1.00 98.38 105 LYS A N 1
ATOM 838 C CA . LYS A 1 105 ? 5.559 -10.646 -4.671 1.00 98.38 105 LYS A CA 1
ATOM 839 C C . LYS A 1 105 ? 5.876 -10.944 -6.141 1.00 98.38 105 LYS A C 1
ATOM 841 O O . LYS A 1 105 ? 6.919 -11.527 -6.422 1.00 98.38 105 LYS A O 1
ATOM 846 N N . SER A 1 106 ? 4.989 -10.580 -7.073 1.00 97.69 106 SER A N 1
ATOM 847 C CA . SER A 1 106 ? 5.155 -10.809 -8.520 1.00 97.69 106 SER A CA 1
ATOM 848 C C . SER A 1 106 ? 4.061 -10.126 -9.351 1.00 97.69 106 SER A C 1
ATOM 850 O O . SER A 1 106 ? 2.969 -9.883 -8.831 1.00 97.69 106 SER A O 1
ATOM 852 N N . ASP A 1 107 ? 4.310 -9.941 -10.652 1.00 97.38 107 ASP A N 1
ATOM 853 C CA . ASP A 1 107 ? 3.377 -9.368 -11.639 1.00 97.38 107 ASP A CA 1
ATOM 854 C C . ASP A 1 107 ? 2.943 -7.929 -11.290 1.00 97.38 107 ASP A C 1
ATOM 856 O O . ASP A 1 107 ? 1.767 -7.562 -11.417 1.00 97.38 107 ASP A O 1
ATOM 860 N N . GLY A 1 108 ? 3.911 -7.106 -10.873 1.00 98.12 108 GLY A N 1
ATOM 861 C CA . GLY A 1 108 ? 3.741 -5.753 -10.337 1.00 98.12 108 GLY A CA 1
ATOM 862 C C . GLY A 1 108 ? 2.714 -4.898 -11.068 1.00 98.12 108 GLY A C 1
ATOM 863 O O . GLY A 1 108 ? 1.724 -4.472 -10.481 1.00 98.12 108 GLY A O 1
ATOM 864 N N . GLU A 1 109 ? 2.880 -4.692 -12.374 1.00 98.19 109 GLU A N 1
ATOM 865 C CA . GLU A 1 109 ? 1.978 -3.833 -13.158 1.00 98.19 109 GLU A CA 1
ATOM 866 C C . GLU A 1 109 ? 0.516 -4.320 -13.134 1.00 98.19 109 GLU A C 1
ATOM 868 O O . GLU A 1 109 ? -0.412 -3.522 -12.966 1.00 98.19 109 GLU A O 1
ATOM 873 N N . LYS A 1 110 ? 0.283 -5.638 -13.234 1.00 98.50 110 LYS A N 1
ATOM 874 C CA . LYS A 1 110 ? -1.072 -6.218 -13.183 1.00 98.50 110 LYS A CA 1
ATOM 875 C C . LYS A 1 110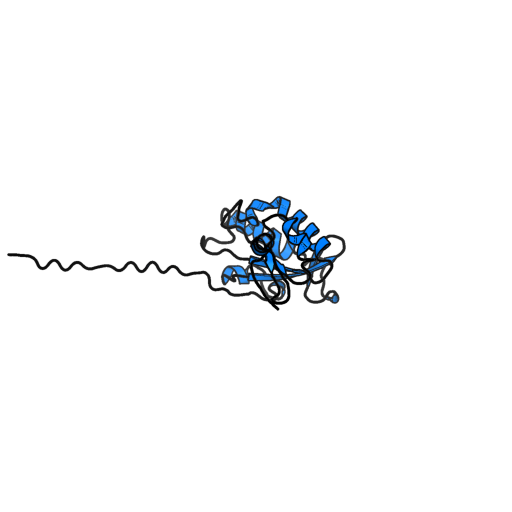 ? -1.658 -6.156 -11.774 1.00 98.50 110 LYS A C 1
ATOM 877 O O . LYS A 1 110 ? -2.851 -5.880 -11.612 1.00 98.50 110 LYS A O 1
ATOM 882 N N . ALA A 1 111 ? -0.839 -6.408 -10.757 1.00 98.69 111 ALA A N 1
ATOM 883 C CA . ALA A 1 111 ? -1.248 -6.327 -9.362 1.00 98.69 111 ALA A CA 1
ATOM 884 C C . ALA A 1 111 ? -1.612 -4.884 -8.971 1.00 98.69 111 ALA A C 1
ATOM 886 O O . ALA A 1 111 ? -2.678 -4.661 -8.395 1.00 98.69 111 ALA A O 1
ATOM 887 N N . ILE A 1 112 ? -0.808 -3.896 -9.380 1.00 98.69 112 ILE A N 1
ATOM 888 C CA . ILE A 1 112 ? -1.086 -2.465 -9.189 1.00 98.69 112 ILE A CA 1
ATOM 889 C C . ILE A 1 112 ? -2.379 -2.067 -9.911 1.00 98.69 112 ILE A C 1
ATOM 891 O O . ILE A 1 112 ? -3.233 -1.410 -9.314 1.00 98.69 112 ILE A O 1
ATOM 895 N N . ALA A 1 113 ? -2.583 -2.493 -11.162 1.00 98.38 113 ALA A N 1
ATOM 896 C CA . ALA A 1 113 ? -3.826 -2.221 -11.888 1.00 98.38 113 ALA A CA 1
ATOM 897 C C . ALA A 1 113 ? -5.059 -2.801 -11.166 1.00 98.38 113 ALA A C 1
ATOM 899 O O . ALA A 1 113 ? -6.083 -2.124 -11.029 1.00 98.38 113 ALA A O 1
ATOM 900 N N . THR A 1 114 ? -4.940 -4.023 -10.639 1.00 98.38 114 THR A N 1
ATOM 901 C CA . THR A 1 114 ? -5.989 -4.679 -9.841 1.00 98.38 114 THR A CA 1
ATOM 902 C C . THR A 1 114 ? -6.278 -3.891 -8.561 1.00 98.38 114 THR A C 1
ATOM 904 O O . THR A 1 114 ? -7.436 -3.592 -8.262 1.00 98.38 114 THR A O 1
ATOM 907 N N . LEU A 1 115 ? -5.233 -3.471 -7.843 1.00 98.38 115 LEU A N 1
ATOM 908 C CA . LEU A 1 115 ? -5.340 -2.658 -6.632 1.00 98.38 115 LEU A CA 1
ATOM 909 C C . LEU A 1 115 ? -6.034 -1.314 -6.900 1.00 98.38 115 LEU A C 1
ATOM 911 O O . LEU A 1 115 ? -6.934 -0.917 -6.158 1.00 98.38 115 LEU A O 1
ATOM 915 N N . ILE A 1 116 ? -5.663 -0.626 -7.981 1.00 98.12 116 ILE A N 1
ATOM 916 C CA . ILE A 1 116 ? -6.282 0.643 -8.388 1.00 98.12 116 ILE A CA 1
ATOM 917 C C . ILE A 1 116 ? -7.778 0.457 -8.644 1.00 98.12 116 ILE A C 1
ATOM 919 O O . ILE A 1 116 ? -8.575 1.286 -8.197 1.00 98.12 116 ILE A O 1
ATOM 923 N N . ALA A 1 117 ? -8.183 -0.620 -9.322 1.00 97.00 117 ALA A N 1
ATOM 924 C CA . ALA A 1 117 ? -9.594 -0.907 -9.570 1.00 97.00 117 ALA A CA 1
ATOM 925 C C . ALA A 1 117 ? -10.379 -1.142 -8.265 1.00 97.00 117 ALA A C 1
ATOM 927 O O . ALA A 1 117 ? -11.519 -0.688 -8.140 1.00 97.00 117 ALA A O 1
ATOM 928 N N . MET A 1 118 ? -9.762 -1.794 -7.272 1.00 95.44 118 MET A N 1
ATOM 929 C CA . MET A 1 118 ? -10.351 -2.001 -5.942 1.00 95.44 118 MET A CA 1
ATOM 930 C C . MET A 1 118 ? -10.513 -0.674 -5.183 1.00 95.44 118 MET A C 1
ATOM 932 O O . MET A 1 118 ? -11.604 -0.368 -4.698 1.00 95.44 118 MET A O 1
ATOM 936 N N . ILE A 1 119 ? -9.460 0.151 -5.141 1.00 94.19 119 ILE A N 1
ATOM 937 C CA . ILE A 1 119 ? -9.432 1.430 -4.410 1.00 94.19 119 ILE A CA 1
ATOM 938 C C . ILE A 1 119 ? -10.314 2.495 -5.060 1.00 94.19 119 ILE A C 1
ATOM 940 O O . ILE A 1 119 ? -10.885 3.332 -4.361 1.00 94.19 119 ILE A O 1
ATOM 944 N N . SER A 1 120 ? -10.453 2.489 -6.387 1.00 90.50 120 SER A N 1
ATOM 945 C CA . SER A 1 120 ? -11.175 3.545 -7.111 1.00 90.50 120 SER A CA 1
ATOM 946 C C . SER A 1 120 ? -12.639 3.681 -6.682 1.00 90.50 120 SER A C 1
ATOM 948 O O . SER A 1 120 ? -13.210 4.760 -6.808 1.00 90.50 120 SER A O 1
ATOM 950 N N . ARG A 1 121 ? -13.232 2.631 -6.101 1.00 86.69 121 ARG A N 1
ATOM 951 C CA . ARG A 1 121 ? -14.585 2.667 -5.521 1.00 86.69 121 ARG A CA 1
ATOM 952 C C . ARG A 1 121 ? -14.661 3.389 -4.164 1.00 86.69 121 ARG A C 1
ATOM 954 O O . ARG A 1 121 ? -15.744 3.791 -3.749 1.00 86.69 121 ARG A O 1
ATOM 961 N N . HIS A 1 122 ? -13.525 3.596 -3.495 1.00 88.81 122 HIS A N 1
ATOM 962 C CA . HIS A 1 122 ? -13.419 4.082 -2.113 1.00 88.81 122 HIS A CA 1
ATOM 963 C C . HIS A 1 122 ? -12.341 5.170 -1.946 1.00 88.81 122 HIS A C 1
ATOM 965 O O . HIS A 1 122 ? -11.762 5.313 -0.871 1.00 88.81 122 HIS A O 1
ATOM 971 N N . GLN A 1 123 ? -12.079 5.981 -2.981 1.00 90.19 123 GLN A N 1
ATOM 972 C CA . GLN A 1 123 ? -10.965 6.950 -3.001 1.00 90.19 123 GLN A CA 1
ATOM 973 C C . GLN A 1 123 ? -10.895 7.869 -1.771 1.00 90.19 123 GLN A C 1
ATOM 975 O O . GLN A 1 123 ? -9.806 8.177 -1.303 1.00 90.19 123 GLN A O 1
ATOM 980 N N . LYS A 1 124 ? -12.030 8.258 -1.175 1.00 95.50 124 LYS A N 1
ATOM 981 C CA . LYS A 1 124 ? -12.067 9.082 0.051 1.00 95.50 124 LYS A CA 1
ATOM 982 C C . LYS A 1 124 ? -11.346 8.462 1.265 1.00 95.50 124 LYS A C 1
ATOM 984 O O . LYS A 1 124 ? -11.050 9.179 2.219 1.00 95.50 124 LYS A O 1
ATOM 989 N N . ASN A 1 125 ? -11.095 7.154 1.254 1.00 97.50 125 ASN A N 1
ATOM 990 C CA . ASN A 1 125 ? -10.398 6.438 2.323 1.00 97.50 125 ASN A CA 1
ATOM 991 C C . ASN A 1 125 ? -8.901 6.250 2.024 1.00 97.50 125 ASN A C 1
ATOM 993 O O . ASN A 1 125 ? -8.140 5.976 2.949 1.00 97.50 125 ASN A O 1
ATOM 997 N N . PHE A 1 126 ? -8.476 6.448 0.769 1.00 97.25 126 PHE A N 1
ATOM 998 C CA . PHE A 1 126 ? -7.127 6.107 0.292 1.00 97.25 126 PHE A CA 1
ATOM 999 C C . PHE A 1 126 ? -6.401 7.233 -0.465 1.00 97.25 126 PHE A C 1
ATOM 1001 O O . PHE A 1 126 ? -5.221 7.118 -0.776 1.00 97.25 126 PHE A O 1
ATOM 1008 N N . ASP A 1 127 ? -7.080 8.341 -0.766 1.00 96.38 127 ASP A N 1
ATOM 1009 C CA . ASP A 1 127 ? -6.499 9.496 -1.446 1.00 96.38 127 ASP A CA 1
ATOM 1010 C C . ASP A 1 127 ? -6.434 10.703 -0.507 1.00 96.38 127 ASP A C 1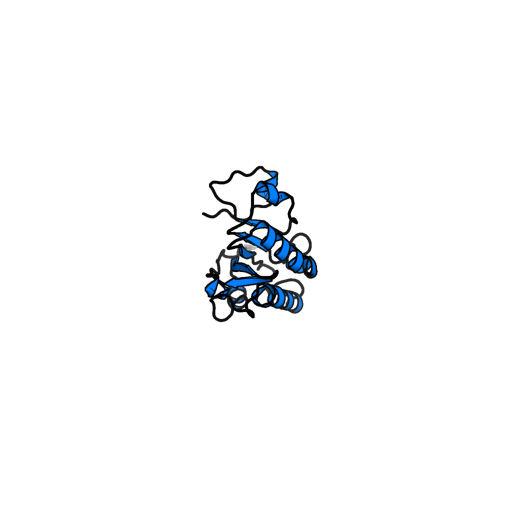
ATOM 1012 O O . ASP A 1 127 ? -7.445 11.344 -0.199 1.00 96.38 127 ASP A O 1
ATOM 1016 N N . ARG A 1 128 ? -5.214 11.057 -0.088 1.00 95.75 128 ARG A N 1
ATOM 1017 C CA . ARG A 1 128 ? -4.968 12.195 0.809 1.00 95.75 128 ARG A CA 1
ATOM 1018 C C . ARG A 1 128 ? -5.286 13.561 0.202 1.00 95.75 128 ARG A C 1
ATOM 1020 O O . ARG A 1 128 ? -5.429 14.528 0.947 1.00 95.75 128 ARG A O 1
ATOM 1027 N N . ARG A 1 129 ? -5.450 13.645 -1.121 1.00 94.31 129 ARG A N 1
ATOM 1028 C CA . ARG A 1 129 ? -5.917 14.857 -1.814 1.00 94.31 129 ARG A CA 1
ATOM 1029 C C . ARG A 1 129 ? -7.424 15.053 -1.659 1.00 94.31 129 ARG A C 1
ATOM 1031 O O . ARG A 1 129 ? -7.896 16.180 -1.730 1.00 94.31 129 ARG A O 1
ATOM 1038 N N . VAL A 1 130 ? -8.163 13.961 -1.448 1.00 95.44 130 VAL A N 1
ATOM 1039 C CA . VAL A 1 130 ? -9.612 13.966 -1.194 1.00 95.44 130 VAL A CA 1
ATOM 1040 C C . VAL A 1 130 ? -9.890 14.060 0.306 1.00 95.44 130 VAL A C 1
ATOM 1042 O O . VAL A 1 130 ? -10.754 14.820 0.735 1.00 95.44 130 VAL A O 1
ATOM 1045 N N . ASN A 1 131 ? -9.148 13.304 1.115 1.00 96.94 131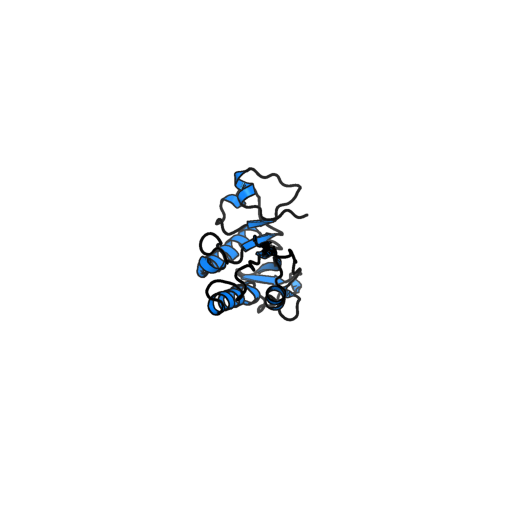 ASN A N 1
ATOM 1046 C CA . ASN A 1 131 ? -9.280 13.278 2.565 1.00 96.94 131 ASN A CA 1
ATOM 1047 C C . ASN A 1 131 ? -7.891 13.263 3.223 1.00 96.94 131 ASN A C 1
ATOM 1049 O O . ASN A 1 131 ? -7.236 12.225 3.204 1.00 96.94 131 ASN A O 1
ATOM 1053 N N . PRO A 1 132 ? -7.453 14.337 3.904 1.00 96.00 132 PRO A N 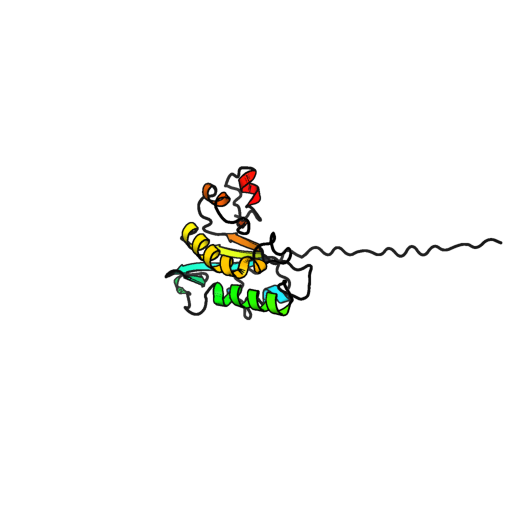1
ATOM 1054 C CA . PRO A 1 132 ? -6.137 14.393 4.551 1.00 96.00 132 PRO A CA 1
ATOM 1055 C C . PRO A 1 132 ? -5.875 13.326 5.631 1.00 96.00 132 PRO A C 1
ATOM 1057 O O . PRO A 1 132 ? -4.743 13.228 6.117 1.00 96.00 132 PRO A O 1
ATOM 1060 N N . MET A 1 133 ? -6.907 12.581 6.045 1.00 97.06 133 MET A N 1
ATOM 1061 C CA . MET A 1 133 ? -6.853 11.456 6.988 1.00 97.06 133 MET A CA 1
ATOM 1062 C C . MET A 1 133 ? -6.897 10.077 6.310 1.00 97.06 133 MET A C 1
ATOM 1064 O O . MET A 1 133 ? -6.936 9.064 7.009 1.00 97.06 133 MET A O 1
ATOM 1068 N N . ALA A 1 134 ? -6.918 10.027 4.977 1.00 97.88 134 ALA A N 1
ATOM 1069 C CA . ALA A 1 134 ? -6.875 8.793 4.207 1.00 97.88 134 ALA A CA 1
ATOM 1070 C C . ALA A 1 134 ? -5.608 7.972 4.504 1.00 97.88 134 ALA A C 1
ATOM 1072 O O . ALA A 1 134 ? -4.530 8.523 4.774 1.00 97.88 134 ALA A O 1
ATOM 1073 N N . VAL A 1 135 ? -5.756 6.650 4.413 1.00 98.31 135 VAL A N 1
ATOM 1074 C CA . VAL A 1 135 ? -4.638 5.704 4.419 1.00 98.31 135 VAL A CA 1
ATOM 1075 C C . VAL A 1 135 ? -3.828 5.936 3.155 1.00 98.31 135 VAL A C 1
ATOM 1077 O O . VAL A 1 135 ? -4.388 6.009 2.068 1.00 98.31 135 VAL A O 1
ATOM 1080 N N . GLU A 1 136 ? -2.518 6.082 3.289 1.00 98.00 136 GLU A N 1
ATOM 1081 C CA . GLU A 1 136 ? -1.648 6.191 2.119 1.00 98.00 136 GLU A CA 1
ATOM 1082 C C . GLU A 1 136 ? -1.260 4.801 1.631 1.00 98.00 136 GLU A C 1
ATOM 1084 O O . GLU A 1 136 ? -0.969 3.920 2.437 1.00 98.00 136 GLU A O 1
ATOM 1089 N N . ILE A 1 137 ? -1.297 4.600 0.318 1.00 98.44 137 ILE A N 1
ATOM 1090 C CA . ILE A 1 137 ? -0.964 3.323 -0.305 1.00 98.44 137 ILE A CA 1
ATOM 1091 C C . ILE A 1 137 ? 0.479 3.379 -0.772 1.00 98.44 137 ILE A C 1
ATOM 1093 O O . ILE A 1 137 ? 0.825 4.216 -1.608 1.00 98.44 137 ILE A O 1
ATOM 1097 N N . LEU A 1 138 ? 1.292 2.473 -0.244 1.00 98.75 138 LEU A N 1
ATOM 1098 C CA . LEU A 1 138 ? 2.689 2.310 -0.606 1.00 98.75 138 LEU A CA 1
ATOM 1099 C C . LEU A 1 138 ? 2.878 0.969 -1.312 1.00 98.75 138 LEU A C 1
ATOM 1101 O O . LEU A 1 138 ? 2.596 -0.071 -0.728 1.00 98.75 138 LEU A O 1
ATOM 1105 N N . ILE A 1 139 ? 3.353 0.988 -2.552 1.00 98.81 139 ILE A N 1
ATOM 1106 C CA . ILE A 1 139 ? 3.728 -0.222 -3.285 1.00 98.81 139 ILE A CA 1
ATOM 1107 C C . ILE A 1 139 ? 5.194 -0.538 -2.996 1.00 98.81 139 ILE A C 1
ATOM 1109 O O . ILE A 1 139 ? 6.056 0.311 -3.236 1.00 98.81 139 ILE A O 1
ATOM 1113 N N . SER A 1 140 ? 5.460 -1.755 -2.527 1.00 98.62 140 SER A N 1
ATOM 1114 C CA . SER A 1 140 ? 6.807 -2.321 -2.382 1.00 98.62 140 SER A CA 1
ATOM 1115 C C . SER A 1 140 ? 6.915 -3.657 -3.140 1.00 98.62 140 SER A C 1
ATOM 1117 O O . SER A 1 140 ? 5.968 -4.060 -3.823 1.00 98.62 140 SER A O 1
ATOM 1119 N N . GLY A 1 141 ? 8.088 -4.290 -3.106 1.00 98.00 141 GLY A N 1
ATOM 1120 C CA . GLY A 1 141 ? 8.370 -5.526 -3.841 1.00 98.00 141 GLY A CA 1
ATOM 1121 C C . GLY A 1 141 ? 8.504 -5.312 -5.350 1.00 98.00 141 GLY A C 1
ATOM 1122 O O . GLY A 1 141 ? 9.293 -4.477 -5.819 1.00 98.00 141 GLY A O 1
ATOM 1123 N N . ASP A 1 142 ? 7.742 -6.077 -6.130 1.00 98.38 142 ASP A N 1
ATOM 1124 C CA . ASP A 1 142 ? 7.584 -5.905 -7.573 1.00 98.38 142 ASP A CA 1
ATOM 1125 C C . ASP A 1 142 ? 6.697 -4.686 -7.877 1.00 98.38 142 ASP A C 1
ATOM 1127 O O . ASP A 1 142 ? 5.472 -4.752 -7.981 1.00 98.38 142 ASP A O 1
ATOM 1131 N N . ARG A 1 143 ? 7.356 -3.535 -8.019 1.00 97.81 143 ARG A N 1
ATOM 1132 C CA . ARG A 1 143 ? 6.742 -2.222 -8.266 1.00 97.81 143 ARG A CA 1
ATOM 1133 C C . ARG A 1 143 ? 6.544 -1.909 -9.756 1.00 97.81 143 ARG A C 1
ATOM 1135 O O . ARG A 1 143 ? 6.157 -0.786 -10.091 1.00 97.81 143 ARG A O 1
ATOM 1142 N N . GLY A 1 144 ? 6.848 -2.850 -10.654 1.00 97.12 144 GLY A N 1
ATOM 1143 C CA . GLY A 1 144 ? 7.007 -2.560 -12.080 1.00 97.12 144 GLY A CA 1
ATOM 1144 C C . GLY A 1 144 ? 8.146 -1.560 -12.363 1.00 97.12 144 GLY A C 1
ATOM 1145 O O . GLY A 1 144 ? 8.863 -1.137 -11.451 1.00 97.12 144 GLY A O 1
ATOM 1146 N N . PRO A 1 145 ? 8.347 -1.160 -13.629 1.00 96.94 145 PRO A N 1
ATOM 1147 C CA . PRO A 1 145 ? 9.434 -0.257 -13.989 1.00 96.94 145 PRO A CA 1
ATOM 1148 C C . PRO A 1 145 ? 9.158 1.173 -13.502 1.00 96.94 145 PRO A C 1
ATOM 1150 O O . PRO A 1 145 ? 8.055 1.690 -13.686 1.00 96.94 145 PRO A O 1
ATOM 1153 N N . VAL A 1 146 ? 10.183 1.854 -12.976 1.00 97.88 146 VAL A N 1
ATOM 1154 C CA . VAL A 1 146 ? 10.116 3.255 -12.500 1.00 97.88 146 VAL A CA 1
ATOM 1155 C C . VAL A 1 146 ? 9.505 4.203 -13.545 1.00 97.88 146 VAL A C 1
ATOM 1157 O O . VAL A 1 146 ? 8.736 5.105 -13.209 1.00 97.88 146 VAL A O 1
ATOM 1160 N N . SER A 1 147 ? 9.768 3.964 -14.834 1.00 96.69 147 SER A N 1
ATOM 1161 C CA . SER A 1 147 ? 9.214 4.744 -15.952 1.00 96.69 147 SER A CA 1
ATOM 1162 C C . SER A 1 147 ? 7.681 4.721 -16.031 1.00 96.69 147 SER A C 1
ATOM 1164 O O . SER A 1 147 ? 7.084 5.671 -16.541 1.00 96.69 147 SER A O 1
ATOM 1166 N N . SER A 1 148 ? 7.029 3.681 -15.500 1.00 96.81 148 SER A N 1
ATOM 1167 C CA . SER A 1 148 ? 5.565 3.561 -15.466 1.00 96.81 148 SER A CA 1
ATOM 1168 C C . SER A 1 148 ? 4.916 4.369 -14.337 1.00 96.81 148 SER A C 1
ATOM 1170 O O . SER A 1 148 ? 3.743 4.732 -14.429 1.00 96.81 148 SER A O 1
ATOM 1172 N N . TRP A 1 149 ? 5.657 4.711 -13.276 1.00 97.88 149 TRP A N 1
ATOM 1173 C CA . TRP A 1 149 ? 5.066 5.172 -12.015 1.00 97.88 149 TRP A CA 1
ATOM 1174 C C . TRP A 1 149 ? 4.262 6.464 -12.132 1.00 97.88 149 TRP A C 1
ATOM 1176 O O . TRP A 1 149 ? 3.251 6.658 -11.453 1.00 97.88 149 TRP A O 1
ATOM 1186 N N . ARG A 1 150 ? 4.690 7.357 -13.028 1.00 97.12 150 ARG A N 1
ATOM 1187 C CA . ARG A 1 150 ? 4.010 8.632 -13.280 1.00 97.12 150 ARG A CA 1
ATOM 1188 C C . ARG A 1 150 ? 2.632 8.458 -13.924 1.00 97.12 150 ARG A C 1
ATOM 1190 O O . ARG A 1 150 ? 1.805 9.356 -13.768 1.00 97.12 150 ARG A O 1
ATOM 1197 N N . ALA A 1 151 ? 2.377 7.333 -14.594 1.00 96.94 151 ALA A N 1
ATOM 1198 C CA . ALA A 1 151 ? 1.094 7.034 -15.226 1.00 96.94 151 ALA A CA 1
ATOM 1199 C C . ALA A 1 151 ? 0.023 6.572 -14.222 1.00 96.94 151 ALA A C 1
ATOM 1201 O O . ALA A 1 151 ? -1.169 6.729 -14.487 1.00 96.94 151 ALA A O 1
ATOM 1202 N N . TYR A 1 152 ? 0.416 6.049 -13.056 1.00 97.62 152 TYR A N 1
ATOM 1203 C CA . TYR A 1 152 ? -0.544 5.630 -12.035 1.00 97.62 152 TYR A CA 1
ATOM 1204 C C . TYR A 1 152 ? -1.213 6.829 -11.336 1.00 97.62 152 TYR A C 1
ATOM 1206 O O . TYR A 1 152 ? -0.630 7.923 -11.249 1.00 97.62 152 TYR A O 1
ATOM 1214 N N . PRO A 1 153 ? -2.424 6.647 -10.770 1.00 96.62 153 PRO A N 1
ATOM 1215 C CA . PRO A 1 153 ? -3.084 7.665 -9.958 1.00 96.62 153 PRO A CA 1
ATOM 1216 C C . PRO A 1 153 ? -2.187 8.200 -8.834 1.00 96.62 153 PRO A C 1
ATOM 1218 O O . PRO A 1 153 ? -1.396 7.464 -8.253 1.00 96.62 153 PRO A O 1
ATOM 1221 N N . ALA A 1 154 ? -2.313 9.488 -8.499 1.00 95.00 154 ALA A N 1
ATOM 1222 C CA . ALA A 1 154 ? -1.430 10.159 -7.531 1.00 95.00 154 ALA A CA 1
ATOM 1223 C C . ALA A 1 154 ? -1.497 9.622 -6.092 1.00 95.00 154 ALA A C 1
ATOM 1225 O O . ALA A 1 154 ? -0.581 9.889 -5.313 1.00 95.00 154 ALA A O 1
ATOM 1226 N N . PHE A 1 155 ? -2.554 8.880 -5.747 1.00 95.12 155 PHE A N 1
ATOM 1227 C CA . PHE A 1 155 ? -2.685 8.214 -4.449 1.00 95.12 155 PHE A CA 1
ATOM 1228 C C . PHE A 1 155 ? -1.828 6.946 -4.323 1.00 95.12 155 PHE A C 1
ATOM 1230 O O . PHE A 1 155 ? -1.662 6.447 -3.216 1.00 95.12 155 PHE A O 1
ATOM 1237 N N . ILE A 1 156 ? -1.281 6.430 -5.430 1.00 97.75 156 ILE A N 1
ATOM 1238 C CA . ILE A 1 156 ? -0.299 5.345 -5.407 1.00 97.75 156 ILE A CA 1
ATOM 1239 C C . ILE A 1 156 ? 1.085 5.955 -5.185 1.00 97.75 156 ILE A C 1
ATOM 1241 O O . ILE A 1 156 ? 1.569 6.746 -6.008 1.00 97.75 156 ILE A O 1
ATOM 1245 N N . LYS A 1 157 ? 1.703 5.592 -4.060 1.00 98.44 157 LYS A N 1
ATOM 1246 C CA . LYS A 1 157 ? 3.098 5.885 -3.738 1.00 98.44 157 LYS A CA 1
ATOM 1247 C C . LYS A 1 157 ? 3.949 4.632 -3.875 1.00 98.44 157 LYS A C 1
ATOM 1249 O O . LYS A 1 157 ? 3.435 3.520 -3.806 1.00 98.44 157 LYS A O 1
ATOM 1254 N N . PHE A 1 158 ? 5.244 4.828 -4.053 1.00 98.69 158 PHE A N 1
ATOM 1255 C CA . PHE A 1 158 ? 6.213 3.762 -4.248 1.00 98.69 158 PHE A CA 1
ATOM 1256 C C . PHE A 1 158 ? 7.295 3.832 -3.184 1.00 98.69 158 PHE A C 1
ATOM 1258 O O . PHE A 1 158 ? 7.746 4.913 -2.796 1.00 98.69 158 PHE A O 1
ATOM 1265 N N . ASP A 1 159 ? 7.681 2.660 -2.713 1.00 98.31 159 ASP A N 1
ATOM 1266 C CA . ASP A 1 159 ? 8.913 2.464 -1.977 1.00 98.31 159 ASP A CA 1
ATOM 1267 C C . ASP A 1 159 ? 10.039 2.452 -3.006 1.00 98.31 159 ASP A C 1
ATOM 1269 O O . ASP A 1 159 ? 9.953 1.687 -3.950 1.00 98.31 159 ASP A O 1
ATOM 1273 N N . GLY A 1 160 ? 11.012 3.351 -2.941 1.00 98.06 160 GLY A N 1
ATOM 1274 C CA . GLY A 1 160 ? 12.141 3.419 -3.870 1.00 98.06 160 GLY A CA 1
ATOM 1275 C C . GLY A 1 160 ? 13.279 2.480 -3.467 1.00 98.06 160 GLY A C 1
ATOM 1276 O O . GLY A 1 160 ? 13.353 2.063 -2.321 1.00 98.06 160 GLY A O 1
ATOM 1277 N N . ARG A 1 161 ? 14.215 2.203 -4.379 1.00 97.50 161 ARG A N 1
ATOM 1278 C CA . ARG A 1 161 ? 15.514 1.586 -4.066 1.00 97.50 161 ARG A CA 1
ATOM 1279 C C . ARG A 1 161 ? 16.675 2.580 -4.188 1.00 97.50 161 ARG A C 1
ATOM 1281 O O . ARG A 1 161 ? 16.625 3.424 -5.089 1.00 97.50 161 ARG A O 1
ATOM 1288 N N . PRO A 1 162 ? 17.738 2.465 -3.362 1.00 96.50 162 PRO A N 1
ATOM 1289 C CA . PRO A 1 162 ? 18.949 3.289 -3.469 1.00 96.50 162 PRO A CA 1
ATOM 1290 C C . PRO A 1 162 ? 19.710 3.131 -4.792 1.00 96.50 162 PRO A C 1
ATOM 1292 O O . PRO A 1 162 ? 20.498 3.997 -5.158 1.00 96.50 162 PRO A O 1
ATOM 1295 N N . THR A 1 163 ? 19.500 2.015 -5.490 1.00 95.94 163 THR A N 1
ATOM 1296 C CA . THR A 1 163 ? 20.174 1.660 -6.748 1.00 95.94 163 THR A CA 1
ATOM 1297 C C . THR A 1 163 ? 19.420 2.118 -7.997 1.00 95.94 163 THR A C 1
ATOM 1299 O O . THR A 1 163 ? 19.890 1.901 -9.112 1.00 95.94 163 THR A O 1
ATOM 1302 N N . GLU A 1 164 ? 18.250 2.734 -7.829 1.00 96.44 164 GLU A N 1
ATOM 1303 C CA . GLU A 1 164 ? 17.396 3.218 -8.911 1.00 96.44 164 GLU A CA 1
ATOM 1304 C C . GLU A 1 164 ? 17.491 4.747 -9.015 1.00 96.44 164 GLU A C 1
ATOM 1306 O O . GLU A 1 164 ? 17.577 5.456 -8.012 1.00 96.44 164 GLU A O 1
ATOM 1311 N N . GLU A 1 165 ? 17.452 5.269 -10.241 1.00 95.19 165 GLU A N 1
ATOM 1312 C CA . GLU A 1 165 ? 17.452 6.710 -10.493 1.00 95.19 165 GLU A CA 1
ATOM 1313 C C . GLU A 1 165 ? 16.030 7.248 -10.671 1.00 95.19 165 GLU A C 1
ATOM 1315 O O . GLU A 1 165 ? 15.174 6.623 -11.304 1.00 95.19 165 GLU A O 1
ATOM 1320 N N . TYR A 1 166 ? 15.794 8.458 -10.162 1.00 96.56 166 TYR A N 1
ATOM 1321 C CA . TYR A 1 166 ? 14.504 9.135 -10.250 1.00 96.56 166 TYR A CA 1
ATOM 1322 C C . TYR A 1 166 ? 14.686 10.561 -10.758 1.00 96.56 166 TYR A C 1
ATOM 1324 O O . TYR A 1 166 ? 15.439 11.349 -10.184 1.00 96.56 166 TYR A O 1
ATOM 1332 N N . ASP A 1 167 ? 13.927 10.931 -11.790 1.00 95.75 167 ASP A N 1
ATOM 1333 C CA . ASP A 1 167 ? 13.745 12.343 -12.116 1.00 95.75 167 ASP A CA 1
ATOM 1334 C C . ASP A 1 167 ? 12.896 13.047 -11.032 1.00 95.75 167 ASP A C 1
ATOM 1336 O O . ASP A 1 167 ? 12.171 12.412 -10.258 1.00 95.75 167 ASP A O 1
ATOM 1340 N N . ILE A 1 168 ? 12.958 14.383 -10.976 1.00 94.06 168 ILE A N 1
ATOM 1341 C CA . ILE A 1 168 ? 12.228 15.193 -9.977 1.00 94.06 168 ILE A CA 1
ATOM 1342 C C . ILE A 1 168 ? 10.721 14.892 -9.996 1.00 94.06 168 ILE A C 1
ATOM 1344 O O . ILE A 1 168 ? 10.069 14.850 -8.951 1.00 94.06 168 ILE A O 1
ATOM 1348 N N . ALA A 1 169 ? 10.153 14.664 -11.182 1.00 94.06 169 ALA A N 1
ATOM 1349 C CA . ALA A 1 169 ? 8.734 14.369 -11.321 1.00 94.06 169 ALA A CA 1
ATOM 1350 C C . ALA A 1 169 ? 8.376 12.997 -10.723 1.00 94.06 169 ALA A C 1
ATOM 1352 O O . ALA A 1 169 ? 7.312 12.839 -10.124 1.00 94.06 169 ALA A O 1
ATOM 1353 N N . THR A 1 170 ? 9.263 12.016 -10.846 1.00 96.44 170 THR A N 1
ATOM 1354 C CA . THR A 1 170 ? 9.097 10.653 -10.339 1.00 96.44 170 THR A CA 1
ATOM 1355 C C . THR A 1 170 ? 9.350 10.590 -8.837 1.00 96.44 170 THR A C 1
ATOM 1357 O O . THR A 1 170 ? 8.606 9.899 -8.146 1.00 96.44 170 THR A O 1
ATOM 1360 N N . LEU A 1 171 ? 10.269 11.401 -8.296 1.00 95.75 171 LEU A N 1
ATOM 1361 C CA . LEU A 1 171 ? 10.463 11.546 -6.845 1.00 95.75 171 LEU A CA 1
ATOM 1362 C C . LEU A 1 171 ? 9.176 11.943 -6.109 1.00 95.75 171 LEU A C 1
ATOM 1364 O O . LEU A 1 171 ? 8.959 11.509 -4.985 1.00 95.75 171 LEU A O 1
ATOM 1368 N N . SER A 1 172 ? 8.257 12.677 -6.749 1.00 94.94 172 SER A N 1
ATOM 1369 C CA . SER A 1 172 ? 6.942 12.992 -6.155 1.00 94.94 172 SER A CA 1
ATOM 1370 C C . SER A 1 172 ? 6.060 11.759 -5.871 1.00 94.94 172 SER A C 1
ATOM 1372 O O . SER A 1 172 ? 5.060 11.839 -5.140 1.00 94.94 172 SER A O 1
ATOM 1374 N N . ARG A 1 173 ? 6.402 10.614 -6.473 1.00 97.44 173 ARG A N 1
ATOM 1375 C CA . ARG A 1 173 ? 5.744 9.317 -6.286 1.00 97.44 173 ARG A CA 1
ATOM 1376 C C . ARG A 1 173 ? 6.425 8.456 -5.224 1.00 97.44 173 ARG A C 1
ATOM 1378 O O . ARG A 1 173 ? 5.787 7.521 -4.754 1.00 97.44 173 ARG A O 1
ATOM 1385 N N . VAL A 1 174 ? 7.649 8.784 -4.822 1.00 97.69 174 VAL A N 1
ATOM 1386 C CA . VAL A 1 174 ? 8.419 8.041 -3.820 1.00 97.69 174 VAL A CA 1
ATOM 1387 C C . VAL A 1 174 ? 8.025 8.507 -2.417 1.00 97.69 174 VAL A C 1
ATOM 1389 O O . VAL A 1 174 ? 7.994 9.708 -2.152 1.00 97.69 174 VAL A O 1
ATOM 1392 N N . LEU A 1 175 ? 7.692 7.570 -1.527 1.00 96.50 175 LEU A N 1
ATOM 1393 C CA . LEU A 1 175 ? 7.377 7.863 -0.118 1.00 96.50 175 LEU A CA 1
ATOM 1394 C C . LEU A 1 175 ? 8.492 7.414 0.829 1.00 96.50 175 LEU A C 1
ATOM 1396 O O . LEU A 1 175 ? 8.794 8.107 1.797 1.00 96.50 175 LEU A O 1
ATOM 1400 N N . THR A 1 176 ? 9.095 6.267 0.542 1.00 96.38 176 THR A N 1
ATOM 1401 C CA . THR A 1 176 ? 10.206 5.672 1.291 1.00 96.38 176 THR A CA 1
ATOM 1402 C C . THR A 1 176 ? 11.290 5.237 0.315 1.00 96.38 176 THR A C 1
ATOM 1404 O O . THR A 1 176 ? 11.040 5.181 -0.885 1.00 96.38 176 THR A O 1
ATOM 1407 N N . ILE A 1 177 ? 12.497 4.972 0.810 1.00 96.31 177 ILE A N 1
ATOM 1408 C CA . ILE A 1 177 ? 13.543 4.274 0.059 1.00 96.31 177 ILE A CA 1
ATOM 1409 C C . ILE A 1 177 ? 14.059 3.150 0.959 1.00 96.31 177 ILE A C 1
ATOM 1411 O O . ILE A 1 177 ? 14.444 3.426 2.098 1.00 96.31 177 ILE A O 1
ATOM 1415 N N . SER A 1 178 ? 14.053 1.917 0.460 1.00 92.00 178 SER A N 1
ATOM 1416 C CA . SER A 1 178 ? 14.468 0.699 1.162 1.00 92.00 178 SER A CA 1
ATOM 1417 C C . SER A 1 178 ? 15.289 -0.219 0.237 1.00 92.00 178 SER A C 1
ATOM 1419 O O . SER A 1 178 ? 15.305 -0.021 -0.981 1.00 92.00 178 SER A O 1
ATOM 1421 N N . GLU A 1 179 ? 16.043 -1.163 0.812 1.00 75.88 179 GLU A N 1
ATOM 1422 C CA . GLU A 1 179 ? 16.836 -2.150 0.051 1.00 75.88 179 GLU A CA 1
ATOM 1423 C C . GLU A 1 179 ? 16.011 -3.372 -0.369 1.00 75.88 179 GLU A C 1
ATOM 1425 O O . GLU A 1 179 ? 15.273 -3.908 0.488 1.00 75.88 179 GLU A O 1
#

Radius of gyration: 20.07 Å; chains: 1; bounding box: 38×74×63 Å

Secondary structure (DSSP, 8-state):
-----------------PPP--EETTGGGSSSTTHHHHHTT-SEEEEEEEEETTEEEE-SSGGG--TT-BHIIIIIHHHHHHHHHTTSSSSS-TT---EEEEEE-S-HHHHHHHHHHHHGGGHHHH-TTT-TTSPEEEE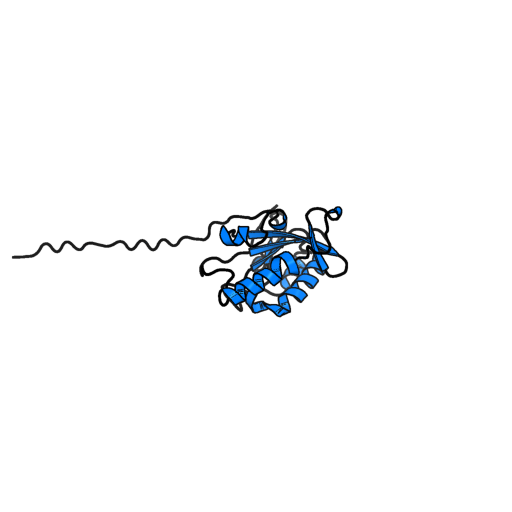EES---GGGGGGS-TTEEEEE-TTS---HHHHTTEEEE--

Sequence (179 aa):
MKNFLFAALMLIVNALHSQVLIHAHNDYEKKEPLFNAIRNKAFAIEADVYLVDGKLMVAHDRKDIRPERTLQAMYLDPLDSLFAKHKGSVSADKKYKPVLVVDIKSDGEKAIATLIAMISRHQKNFDRRVNPMAVEILISGDRGPVSSWRAYPAFIKFDGRPTEEYDIATLSRVLTISE

Foldseek 3Di:
DDDPPPPPPPPPPPPPDAQDAAACPLLVPDPQRPVVCVVVLHQEREFEFEQDPLFTFTDPDPVPTDPCRTCCNRPVVLLVVCCVVCVQANHVPQNRAHEYEYEYQDPQVSVLVSVCVVCVVPVSQQPCVNGVRHHQYEYHHCNDDLVCQLVDDLSYAYAAEPPDDDDPSSVSRHDHHDD

pLDDT: mean 92.29, std 13.03, range [44.19, 98.88]